Protein AF-A0A2D8XBR2-F1 (afdb_monomer_lite)

Sequence (73 aa):
MYQTIIAFCFAIKLGGEPANPCWMVKEDTRFYTIEECHHYAERQEATVAAKLAHDYDMPPVVSVQCGTYEGMR

Structure (mmCIF, N/CA/C/O backbone):
data_AF-A0A2D8XBR2-F1
#
_entry.id   AF-A0A2D8XBR2-F1
#
loop_
_atom_site.group_PDB
_atom_site.id
_atom_site.type_symbol
_atom_site.label_atom_id
_atom_site.label_alt_id
_atom_site.label_comp_id
_atom_site.label_asym_id
_atom_site.label_entity_id
_atom_site.label_seq_id
_atom_site.pdbx_PDB_ins_code
_atom_site.Cartn_x
_atom_site.Cartn_y
_atom_site.Cartn_z
_atom_site.occupancy
_atom_site.B_iso_or_equiv
_atom_site.auth_seq_id
_atom_site.auth_comp_id
_atom_site.auth_asym_id
_atom_site.auth_atom_id
_atom_site.pdbx_PDB_model_num
ATOM 1 N N . MET A 1 1 ? -19.737 12.744 15.419 1.00 47.19 1 MET A N 1
ATOM 2 C CA . MET A 1 1 ? -18.718 12.845 14.353 1.00 47.19 1 MET A CA 1
ATOM 3 C C . MET A 1 1 ? -18.344 11.430 13.961 1.00 47.19 1 MET A C 1
ATOM 5 O O . MET A 1 1 ? -18.000 10.669 14.853 1.00 47.19 1 MET A O 1
ATOM 9 N N . TYR A 1 2 ? -18.484 11.053 12.690 1.00 52.50 2 TYR A N 1
ATOM 10 C CA . TYR A 1 2 ? -17.994 9.763 12.199 1.00 52.50 2 TYR A CA 1
ATOM 11 C C . TYR A 1 2 ? -16.563 9.977 11.706 1.00 52.50 2 TYR A C 1
ATOM 13 O O . TYR A 1 2 ? -16.364 10.660 10.704 1.00 52.50 2 TYR A O 1
ATOM 21 N N . GLN A 1 3 ? -15.575 9.453 12.430 1.00 59.19 3 GLN A N 1
ATOM 22 C CA . GLN A 1 3 ? -14.206 9.377 11.924 1.00 59.19 3 GLN A CA 1
ATOM 23 C C . GLN A 1 3 ? -14.153 8.196 10.958 1.00 59.19 3 GLN A C 1
ATOM 25 O O . GLN A 1 3 ? -14.441 7.068 11.350 1.00 59.19 3 GLN A O 1
ATOM 30 N N . THR A 1 4 ? -13.862 8.459 9.685 1.00 68.19 4 THR A N 1
ATOM 31 C CA . THR A 1 4 ? -13.674 7.390 8.698 1.00 68.19 4 THR A CA 1
ATOM 32 C C . THR A 1 4 ? -12.186 7.172 8.532 1.00 68.19 4 THR A C 1
ATOM 34 O O . THR A 1 4 ? -11.457 8.117 8.247 1.00 68.19 4 THR A O 1
ATOM 37 N N . ILE A 1 5 ? -11.722 5.943 8.717 1.00 73.81 5 ILE A N 1
ATOM 38 C CA . ILE A 1 5 ? -10.326 5.597 8.469 1.00 73.81 5 ILE A CA 1
ATOM 39 C C . ILE A 1 5 ? -10.215 5.156 7.015 1.00 73.81 5 ILE A C 1
ATOM 41 O O . ILE A 1 5 ? -10.965 4.286 6.565 1.00 73.81 5 ILE A O 1
ATOM 45 N N . ILE A 1 6 ? -9.298 5.787 6.290 1.00 72.81 6 ILE A N 1
ATOM 46 C CA . ILE A 1 6 ? -9.055 5.569 4.867 1.00 72.81 6 ILE A CA 1
ATOM 47 C C . ILE A 1 6 ? -7.585 5.236 4.625 1.00 72.81 6 ILE A C 1
ATOM 49 O O . ILE A 1 6 ? -6.706 5.684 5.362 1.00 72.81 6 ILE A O 1
ATOM 53 N N . ALA A 1 7 ? -7.329 4.458 3.576 1.00 72.94 7 ALA A N 1
ATOM 54 C CA . ALA A 1 7 ? -5.988 4.111 3.123 1.00 72.94 7 ALA A C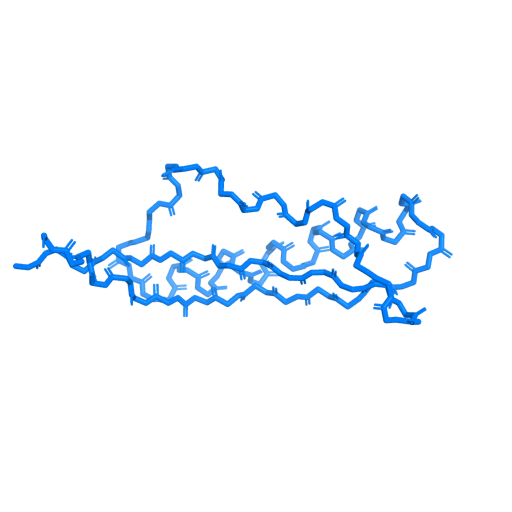A 1
ATOM 55 C C . ALA A 1 7 ? -5.662 4.834 1.805 1.00 72.94 7 ALA A C 1
ATOM 57 O O . ALA A 1 7 ? -6.437 4.780 0.848 1.00 72.94 7 ALA A O 1
ATOM 58 N N . PHE A 1 8 ? -4.493 5.466 1.742 1.00 73.81 8 PHE A N 1
ATOM 59 C CA . PHE A 1 8 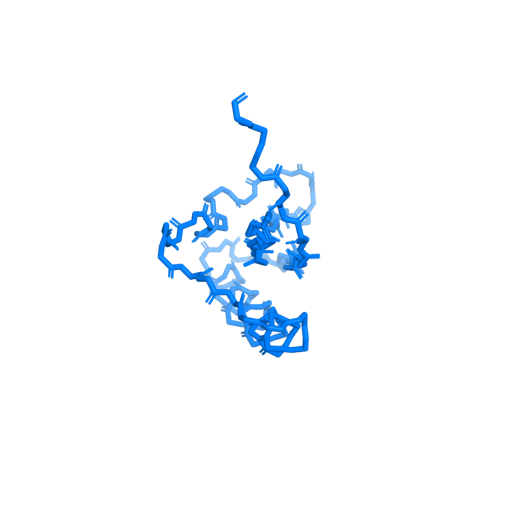? -3.935 6.138 0.572 1.00 73.81 8 PHE A CA 1
ATOM 60 C C . PHE A 1 8 ? -2.669 5.409 0.118 1.00 73.81 8 PHE A C 1
ATOM 62 O O . PHE A 1 8 ? -1.727 5.295 0.879 1.00 73.81 8 PHE A O 1
ATOM 69 N N . CYS A 1 9 ? -2.615 4.932 -1.117 1.00 75.38 9 CYS A N 1
ATOM 70 C CA . CYS A 1 9 ? -1.481 4.254 -1.731 1.00 75.38 9 CYS A CA 1
ATOM 71 C C . CYS A 1 9 ? -0.735 5.246 -2.621 1.00 75.38 9 CYS A C 1
ATOM 73 O O . CYS A 1 9 ? -1.281 6.160 -3.230 1.00 75.38 9 CYS A O 1
ATOM 75 N N . PHE A 1 10 ? 0.560 5.082 -2.696 1.00 72.44 10 PHE A N 1
ATOM 76 C CA . PHE A 1 10 ? 1.396 5.898 -3.534 1.00 72.44 10 PHE A CA 1
ATOM 77 C C . PHE A 1 10 ? 2.464 5.005 -4.130 1.00 72.44 10 PHE A C 1
ATOM 79 O O . PHE A 1 10 ? 3.082 4.221 -3.412 1.00 72.44 10 PHE A O 1
ATOM 86 N N . ALA A 1 11 ? 2.641 5.105 -5.445 1.00 73.81 11 ALA A N 1
ATOM 87 C CA . ALA A 1 11 ? 3.615 4.325 -6.181 1.00 73.81 11 ALA A CA 1
ATOM 88 C C . ALA A 1 11 ? 4.448 5.232 -7.091 1.00 73.81 11 ALA A C 1
ATOM 90 O O . ALA A 1 11 ? 3.911 5.951 -7.938 1.00 73.81 11 ALA A O 1
ATOM 91 N N . ILE A 1 12 ? 5.770 5.167 -6.940 1.00 72.25 12 ILE A N 1
ATOM 92 C CA . ILE A 1 12 ? 6.731 5.814 -7.840 1.00 72.25 12 ILE A CA 1
ATOM 93 C C . ILE A 1 12 ? 7.632 4.739 -8.436 1.00 72.25 12 ILE A C 1
ATOM 95 O O . ILE A 1 12 ? 8.087 3.829 -7.744 1.00 72.25 12 ILE A O 1
ATOM 99 N N . LYS A 1 13 ? 7.944 4.878 -9.718 1.00 72.19 13 LYS A N 1
ATOM 100 C CA . LYS A 1 13 ? 9.063 4.186 -10.351 1.00 72.19 13 LYS A CA 1
ATOM 101 C C . LYS A 1 13 ? 10.407 4.682 -9.796 1.00 72.19 13 LYS A C 1
ATOM 103 O O . LYS A 1 13 ? 10.574 5.876 -9.532 1.00 72.19 13 LYS A O 1
ATOM 108 N N . LEU A 1 14 ? 11.410 3.807 -9.695 1.00 67.31 14 LEU A N 1
ATOM 109 C CA . LEU A 1 14 ? 12.804 4.237 -9.507 1.00 67.31 14 LEU A CA 1
ATOM 110 C C . LEU A 1 14 ? 13.237 5.144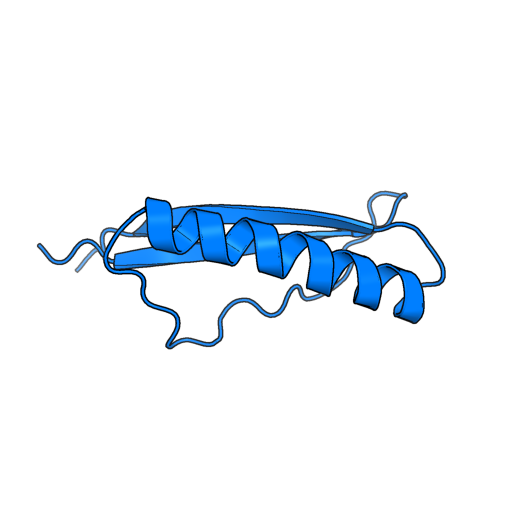 -10.675 1.00 67.31 14 LEU A C 1
ATOM 112 O O . LEU A 1 14 ? 13.479 4.675 -11.779 1.00 67.31 14 LEU A O 1
ATOM 116 N N . GLY A 1 15 ? 13.288 6.455 -10.438 1.00 68.12 15 GLY A N 1
ATOM 117 C CA . GLY A 1 15 ? 13.459 7.476 -11.483 1.00 68.12 15 GLY A CA 1
ATOM 118 C C . GLY A 1 15 ? 12.544 8.692 -11.315 1.00 68.12 15 GLY A C 1
ATOM 119 O O . GLY A 1 15 ? 12.735 9.695 -11.992 1.00 68.12 15 GLY A O 1
ATOM 120 N N . GLY A 1 16 ? 11.581 8.636 -10.387 1.00 66.19 16 GLY A N 1
ATOM 121 C CA . GLY A 1 16 ? 10.716 9.775 -10.052 1.00 66.19 16 GLY A CA 1
ATOM 122 C C . GLY A 1 16 ? 9.469 9.889 -10.928 1.00 66.19 16 GLY A C 1
ATOM 123 O O . GLY A 1 16 ? 8.627 10.751 -10.684 1.00 66.19 16 GLY A O 1
ATOM 124 N N . GLU A 1 17 ? 9.317 9.008 -11.917 1.00 68.12 17 GLU A N 1
ATOM 125 C CA . GLU A 1 17 ? 8.099 8.931 -12.713 1.00 68.12 17 GLU A CA 1
ATOM 126 C C . GLU A 1 17 ? 6.950 8.325 -11.891 1.00 68.12 17 GLU A C 1
ATOM 128 O O . GLU A 1 17 ? 7.127 7.280 -11.249 1.00 68.12 17 GLU A O 1
ATOM 133 N N . PRO A 1 18 ? 5.749 8.925 -11.924 1.00 65.25 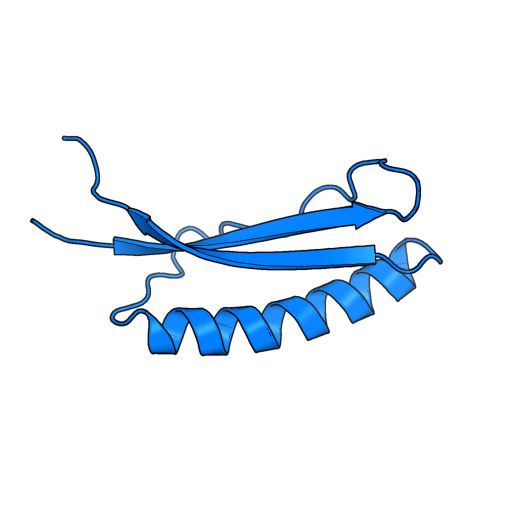18 PRO A N 1
ATOM 134 C CA . PRO A 1 18 ? 4.588 8.341 -11.272 1.00 65.25 18 PRO A CA 1
ATOM 135 C C . PRO A 1 18 ? 4.251 6.981 -11.901 1.00 65.25 18 PRO A C 1
ATOM 137 O O . PRO A 1 18 ? 4.019 6.877 -13.108 1.00 65.25 18 PRO A O 1
ATOM 140 N N . ALA A 1 19 ? 4.180 5.935 -11.075 1.00 65.81 19 ALA A N 1
ATOM 141 C CA . ALA A 1 19 ? 3.582 4.660 -11.460 1.00 65.81 19 ALA A CA 1
ATOM 142 C C . ALA A 1 19 ? 2.060 4.781 -11.249 1.00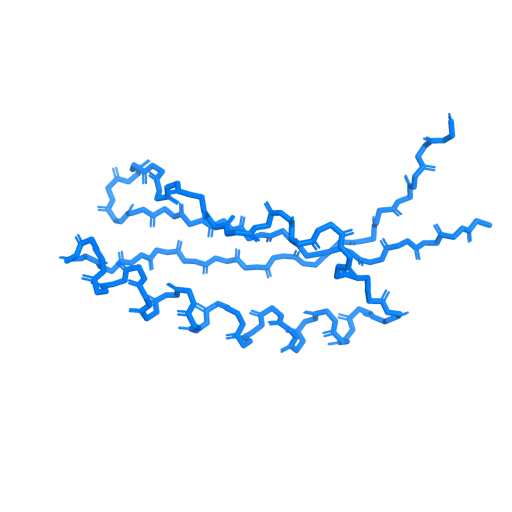 65.81 19 ALA A C 1
ATOM 144 O O . ALA A 1 19 ? 1.546 4.544 -10.159 1.00 65.81 19 ALA A O 1
ATOM 145 N N . ASN A 1 20 ? 1.335 5.272 -12.256 1.00 64.69 20 ASN A N 1
ATOM 146 C CA . ASN A 1 20 ? -0.092 5.597 -12.134 1.00 64.69 20 ASN A CA 1
ATOM 147 C C . ASN A 1 20 ? -1.015 4.379 -12.391 1.00 64.69 20 ASN A C 1
ATOM 149 O O . ASN A 1 20 ? -0.773 3.678 -13.374 1.00 64.69 20 ASN A O 1
ATOM 153 N N . PRO A 1 21 ? -2.142 4.195 -11.661 1.00 56.84 21 PRO A N 1
ATOM 154 C CA . PRO A 1 21 ? -2.440 4.604 -10.288 1.00 56.84 21 PRO A CA 1
ATOM 155 C C . PRO A 1 21 ? -2.365 3.384 -9.360 1.00 56.84 21 PRO A C 1
ATOM 157 O O . PRO A 1 21 ? -3.010 2.365 -9.609 1.00 56.84 21 PRO A O 1
ATOM 160 N N . CYS A 1 22 ? -1.673 3.497 -8.227 1.00 58.81 22 CYS A N 1
ATOM 161 C CA . CYS A 1 22 ? -2.068 2.750 -7.030 1.00 58.81 22 CYS A CA 1
ATOM 162 C C . CYS A 1 22 ? -3.607 2.821 -6.918 1.00 58.81 22 CYS A C 1
ATOM 164 O O . CYS A 1 22 ? -4.141 3.921 -6.817 1.00 58.81 22 CYS A O 1
ATOM 166 N N . TRP A 1 23 ? -4.323 1.695 -7.011 1.00 52.28 23 TRP A N 1
ATOM 167 C CA . TRP A 1 23 ? -5.793 1.627 -7.092 1.00 52.28 23 TRP A CA 1
ATOM 168 C C . TRP A 1 23 ? -6.522 2.047 -5.797 1.00 52.28 23 TRP A C 1
ATOM 170 O O . TRP A 1 23 ? -7.440 1.355 -5.353 1.00 52.28 23 TRP A O 1
ATOM 180 N N . MET A 1 24 ? -6.147 3.163 -5.163 1.00 43.22 24 MET A N 1
ATOM 181 C CA . MET A 1 24 ? -7.042 3.833 -4.223 1.00 43.22 24 MET A CA 1
ATOM 182 C C . MET A 1 24 ? -7.922 4.777 -5.016 1.00 43.22 24 MET A C 1
ATOM 184 O O . MET A 1 24 ? -7.445 5.641 -5.734 1.00 43.22 24 MET A O 1
ATOM 188 N N . VAL A 1 25 ? -9.226 4.674 -4.926 1.00 46.12 25 VAL A N 1
ATOM 189 C CA . VAL A 1 25 ? -9.993 4.170 -3.802 1.00 46.12 25 VAL A CA 1
ATOM 190 C C . VAL A 1 25 ? -10.931 3.126 -4.395 1.00 46.12 25 VAL A C 1
ATOM 192 O O . VAL A 1 25 ? -11.730 3.457 -5.266 1.00 46.12 25 VAL A O 1
ATOM 195 N N . LYS A 1 26 ? -10.901 1.866 -3.939 1.00 45.53 26 LYS A N 1
ATOM 196 C CA . LYS A 1 26 ? -12.183 1.151 -3.913 1.00 45.53 26 LYS A CA 1
ATOM 197 C C . LYS A 1 26 ? -12.979 1.915 -2.869 1.00 45.53 26 LYS A C 1
ATOM 199 O O . LYS A 1 26 ? -12.688 1.749 -1.685 1.00 45.53 26 LYS A O 1
ATOM 204 N N . GLU A 1 27 ? -13.852 2.815 -3.329 1.00 46.03 27 GLU A N 1
ATOM 205 C CA . GLU A 1 27 ? -14.621 3.821 -2.565 1.00 46.03 27 GLU A CA 1
ATOM 206 C C . GLU A 1 27 ? -15.300 3.272 -1.292 1.00 46.03 27 GLU A C 1
ATOM 208 O O . GLU A 1 27 ? -15.676 4.033 -0.404 1.00 46.03 27 GLU A O 1
ATOM 213 N N . ASP A 1 28 ? -15.348 1.948 -1.140 1.00 49.66 28 ASP A N 1
ATOM 214 C CA . ASP A 1 28 ? -15.961 1.230 -0.030 1.00 49.66 28 ASP A CA 1
ATOM 215 C C . ASP A 1 28 ? -14.999 0.659 1.026 1.00 49.66 28 ASP A C 1
ATOM 217 O O . ASP A 1 28 ? -15.459 0.023 1.975 1.00 49.66 28 ASP A O 1
ATOM 221 N N . THR A 1 29 ? -13.678 0.851 0.921 1.00 58.84 29 THR A N 1
ATOM 222 C 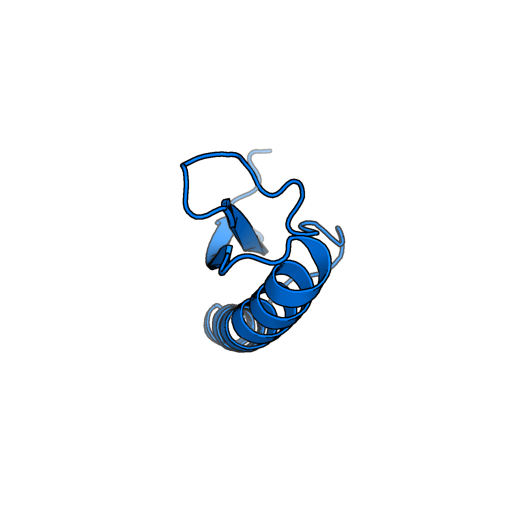CA . THR A 1 29 ? -12.751 0.294 1.930 1.00 58.84 29 THR A CA 1
ATOM 223 C C . THR A 1 29 ? -12.691 1.208 3.154 1.00 58.84 29 THR A C 1
ATOM 225 O O . THR A 1 29 ? -11.806 2.050 3.287 1.00 58.84 29 THR A O 1
ATOM 228 N N . ARG A 1 30 ? -13.690 1.072 4.027 1.00 66.69 30 ARG A N 1
ATOM 229 C CA . ARG A 1 30 ? -13.768 1.755 5.323 1.00 66.69 30 ARG A CA 1
ATOM 230 C C . ARG A 1 30 ? -13.190 0.848 6.399 1.00 66.69 30 ARG A C 1
ATOM 232 O O . ARG A 1 30 ? -13.583 -0.312 6.490 1.00 66.69 30 ARG A O 1
ATOM 239 N N . PHE A 1 31 ? -12.304 1.390 7.225 1.00 76.75 31 PHE A N 1
ATOM 240 C CA . PHE A 1 31 ? -11.787 0.688 8.398 1.00 76.75 31 PHE A CA 1
ATOM 241 C C . PHE A 1 31 ? -12.441 1.234 9.665 1.00 76.75 31 PHE A C 1
ATOM 243 O O . PHE A 1 31 ? -12.733 2.431 9.751 1.00 76.75 31 PHE A O 1
ATOM 250 N N . TYR A 1 32 ? -12.680 0.355 10.637 1.00 76.81 32 TYR A N 1
ATOM 251 C CA . TYR A 1 32 ? -13.253 0.737 11.927 1.00 76.81 32 TYR A CA 1
ATOM 252 C C . TYR A 1 32 ? -12.159 1.067 12.946 1.00 76.81 32 TYR A C 1
ATOM 254 O O . TYR A 1 32 ? -12.401 1.845 13.868 1.00 76.81 32 TYR A O 1
ATOM 262 N N . THR A 1 33 ? -10.946 0.531 12.758 1.00 83.69 33 THR A N 1
ATOM 263 C CA . THR A 1 33 ? -9.762 0.854 13.567 1.00 83.69 33 THR A CA 1
ATOM 264 C C . THR A 1 33 ? -8.536 1.178 12.707 1.00 83.69 33 THR A C 1
ATOM 266 O O . THR A 1 33 ? -8.455 0.823 11.529 1.00 83.69 33 THR A O 1
ATOM 269 N N . ILE A 1 34 ? -7.562 1.886 13.294 1.00 82.50 34 ILE A N 1
ATOM 270 C CA . ILE A 1 34 ? -6.315 2.240 12.596 1.00 82.50 34 ILE A CA 1
ATOM 271 C C . ILE A 1 34 ? -5.435 1.005 12.367 1.00 82.50 34 ILE A C 1
ATOM 273 O O . ILE A 1 34 ? -4.762 0.901 11.348 1.00 82.50 34 ILE A O 1
ATOM 277 N N . GLU A 1 35 ? -5.501 0.041 13.283 1.00 84.50 35 GLU A N 1
ATOM 278 C CA . GLU A 1 35 ? -4.770 -1.222 13.216 1.00 84.50 35 GLU A CA 1
ATOM 279 C C . GLU A 1 35 ? -5.263 -2.098 12.056 1.00 84.50 35 GLU A C 1
ATOM 281 O O . GLU A 1 35 ? -4.456 -2.618 11.287 1.00 84.50 35 GLU A O 1
ATOM 286 N N . GLU A 1 36 ? -6.582 -2.174 11.840 1.00 84.38 36 GLU A N 1
ATOM 287 C CA . GLU A 1 36 ? -7.163 -2.829 10.659 1.00 84.38 36 GLU A CA 1
ATOM 288 C C . GLU A 1 36 ? -6.660 -2.204 9.354 1.00 84.38 36 GLU A C 1
ATOM 290 O O . GLU A 1 36 ? -6.352 -2.919 8.395 1.00 84.38 36 GLU A O 1
ATOM 295 N N . CYS A 1 37 ? -6.555 -0.874 9.325 1.00 85.06 37 CYS A N 1
ATOM 296 C CA . CYS A 1 37 ? -6.027 -0.164 8.172 1.00 85.06 37 CYS A CA 1
ATOM 297 C C . CYS A 1 37 ? -4.541 -0.478 7.952 1.00 85.06 37 CYS A C 1
ATOM 299 O O . CYS A 1 37 ? -4.157 -0.770 6.823 1.00 85.06 37 CYS A O 1
ATOM 301 N N . HIS A 1 38 ? -3.711 -0.489 9.000 1.00 87.25 38 HIS A N 1
ATOM 302 C CA . HIS A 1 38 ? -2.289 -0.829 8.874 1.00 87.25 38 HIS A CA 1
ATOM 303 C C . HIS A 1 38 ? -2.078 -2.266 8.384 1.00 87.25 38 HIS A C 1
ATOM 305 O O . HIS A 1 38 ? -1.317 -2.489 7.447 1.00 87.25 38 HIS A O 1
ATOM 311 N N . HIS A 1 39 ? -2.824 -3.239 8.909 1.00 86.19 39 HIS A N 1
ATOM 312 C CA . HIS A 1 39 ? -2.759 -4.616 8.411 1.00 86.19 39 HIS A CA 1
ATOM 313 C C . HIS A 1 39 ? -3.238 -4.765 6.963 1.00 86.19 39 HIS A C 1
ATOM 315 O O . HIS A 1 39 ? -2.813 -5.666 6.232 1.00 86.19 39 HIS A O 1
ATOM 321 N N . TYR A 1 40 ? -4.177 -3.928 6.525 1.00 84.50 40 TYR A N 1
ATOM 322 C CA . TYR A 1 40 ? -4.518 -3.835 5.112 1.00 84.50 40 TYR A CA 1
ATOM 323 C C . TYR A 1 40 ? -3.377 -3.205 4.302 1.00 84.50 40 TYR A C 1
ATOM 325 O O . TYR A 1 40 ? -3.015 -3.756 3.264 1.00 84.50 40 TYR A O 1
ATOM 333 N N . ALA A 1 41 ? -2.799 -2.106 4.787 1.00 83.50 41 ALA A N 1
ATOM 334 C CA . ALA A 1 41 ? -1.715 -1.375 4.146 1.00 83.50 41 ALA A CA 1
ATOM 335 C C . ALA A 1 41 ? -0.502 -2.272 3.882 1.00 83.50 41 ALA A C 1
ATOM 337 O O . ALA A 1 41 ? -0.110 -2.410 2.729 1.00 83.50 41 ALA A O 1
ATOM 338 N N . GLU A 1 42 ? -0.003 -2.981 4.897 1.00 84.62 42 GLU A N 1
ATOM 339 C CA . GLU A 1 42 ? 1.139 -3.903 4.778 1.00 84.62 42 GLU A CA 1
ATOM 340 C C . GLU A 1 42 ? 0.919 -4.966 3.689 1.00 84.62 42 GLU A C 1
ATOM 342 O O . GLU A 1 42 ? 1.786 -5.239 2.856 1.00 84.62 42 GLU A O 1
ATOM 347 N N . ARG A 1 43 ? -0.283 -5.557 3.650 1.00 82.44 43 ARG A N 1
ATOM 348 C CA . ARG A 1 43 ? -0.636 -6.569 2.642 1.00 82.44 43 ARG A CA 1
ATOM 349 C C . ARG A 1 43 ? -0.750 -5.971 1.243 1.00 82.44 43 ARG A C 1
ATOM 351 O O . ARG A 1 43 ? -0.367 -6.620 0.264 1.00 82.44 43 ARG A O 1
ATOM 358 N N . GLN A 1 44 ? -1.290 -4.760 1.133 1.00 82.44 44 GLN A N 1
ATOM 359 C CA . GLN A 1 44 ? -1.420 -4.079 -0.150 1.00 82.44 44 GLN A CA 1
ATOM 360 C C . GLN A 1 44 ? -0.080 -3.602 -0.690 1.00 82.44 44 GLN A C 1
ATOM 362 O O . GLN A 1 44 ? 0.158 -3.777 -1.880 1.00 82.44 44 GLN A O 1
ATOM 367 N N . GLU A 1 45 ? 0.808 -3.071 0.150 1.00 83.00 45 GLU A N 1
ATOM 368 C CA . GLU A 1 45 ? 2.151 -2.655 -0.261 1.00 83.00 45 GLU A CA 1
ATOM 369 C C . GLU A 1 45 ? 2.890 -3.802 -0.949 1.00 83.00 45 GLU A C 1
ATOM 371 O O . GLU A 1 45 ? 3.345 -3.643 -2.080 1.00 83.00 45 GLU A O 1
ATOM 376 N N . ALA A 1 46 ? 2.918 -4.987 -0.331 1.00 82.19 46 ALA A N 1
ATOM 377 C CA . ALA A 1 46 ? 3.563 -6.163 -0.911 1.00 82.19 46 ALA A CA 1
ATOM 378 C C . ALA A 1 46 ? 2.909 -6.605 -2.235 1.00 82.19 46 ALA A C 1
ATOM 380 O O . ALA A 1 46 ? 3.600 -6.901 -3.211 1.00 82.19 46 ALA A O 1
ATOM 381 N N . THR A 1 47 ? 1.574 -6.621 -2.286 1.00 82.69 47 THR A N 1
ATOM 382 C CA . THR A 1 47 ? 0.815 -7.045 -3.475 1.00 82.69 47 THR A CA 1
ATOM 383 C C . THR A 1 47 ? 1.031 -6.090 -4.650 1.00 82.69 47 THR A C 1
ATOM 385 O O . THR A 1 47 ? 1.277 -6.518 -5.780 1.00 82.69 47 THR A O 1
ATOM 388 N N . VAL A 1 48 ? 0.954 -4.785 -4.388 1.00 79.31 48 VAL A N 1
ATOM 389 C CA . VAL A 1 48 ? 1.125 -3.731 -5.390 1.00 79.31 48 VAL A CA 1
ATOM 390 C C . VAL A 1 48 ? 2.581 -3.663 -5.837 1.00 79.31 48 VAL A C 1
ATOM 392 O O . VAL A 1 48 ? 2.826 -3.572 -7.036 1.00 79.31 48 VAL A O 1
ATOM 395 N N . ALA A 1 49 ? 3.545 -3.792 -4.923 1.00 80.44 49 ALA A N 1
ATOM 396 C CA . ALA A 1 49 ? 4.961 -3.825 -5.275 1.00 80.44 49 ALA A CA 1
ATOM 397 C C . ALA A 1 49 ? 5.288 -5.000 -6.206 1.00 80.44 49 ALA A C 1
ATOM 399 O O . ALA A 1 49 ? 5.929 -4.798 -7.235 1.00 80.44 49 ALA A O 1
ATOM 400 N N . ALA A 1 50 ? 4.791 -6.205 -5.904 1.00 82.06 50 ALA A N 1
ATOM 401 C CA . ALA A 1 50 ? 5.000 -7.380 -6.749 1.00 82.06 50 ALA A CA 1
ATOM 402 C C . ALA A 1 50 ? 4.402 -7.199 -8.155 1.00 82.06 50 ALA A C 1
ATOM 404 O O . ALA A 1 50 ? 5.044 -7.527 -9.153 1.00 82.06 50 ALA A O 1
ATOM 405 N N . LYS A 1 51 ? 3.189 -6.640 -8.246 1.00 79.31 51 LYS A N 1
ATOM 406 C CA . LYS A 1 51 ? 2.527 -6.408 -9.534 1.00 79.31 51 LYS A CA 1
ATOM 407 C C . LYS A 1 51 ? 3.206 -5.314 -10.357 1.00 79.31 51 LYS A C 1
ATOM 409 O O . LYS A 1 51 ? 3.444 -5.500 -11.542 1.00 79.31 51 LYS A O 1
ATOM 414 N N . LEU A 1 52 ? 3.554 -4.193 -9.736 1.00 77.38 52 LEU A N 1
ATOM 415 C CA . LEU A 1 52 ? 4.234 -3.095 -10.418 1.00 77.38 52 LEU A CA 1
ATOM 416 C C . LEU A 1 52 ? 5.648 -3.489 -10.875 1.00 77.38 52 LEU A C 1
ATOM 418 O O . LEU A 1 52 ? 6.062 -3.069 -11.951 1.00 77.38 52 LEU A O 1
ATOM 422 N N . ALA A 1 53 ? 6.359 -4.327 -10.111 1.00 79.44 53 ALA A N 1
ATOM 423 C CA . ALA A 1 53 ? 7.639 -4.885 -10.542 1.00 79.44 53 ALA A CA 1
ATOM 424 C C . ALA A 1 53 ? 7.497 -5.739 -11.813 1.00 79.44 53 ALA A C 1
ATOM 426 O O . ALA A 1 53 ? 8.338 -5.650 -12.703 1.00 79.44 53 ALA A O 1
ATOM 427 N N . HIS A 1 54 ? 6.418 -6.521 -11.917 1.00 80.31 54 HIS A N 1
ATOM 428 C CA . HIS A 1 54 ? 6.095 -7.290 -13.119 1.00 80.31 54 HIS A CA 1
ATOM 429 C C . HIS A 1 54 ? 5.700 -6.391 -14.305 1.00 80.31 54 HIS A C 1
ATOM 431 O O . HIS A 1 54 ? 6.169 -6.600 -15.419 1.00 80.31 54 HIS A O 1
ATOM 437 N N . ASP A 1 55 ? 4.850 -5.388 -14.077 1.00 78.81 55 ASP A N 1
ATOM 438 C CA . ASP A 1 55 ? 4.255 -4.585 -15.154 1.00 78.81 55 ASP A CA 1
ATOM 439 C C . ASP A 1 55 ? 5.216 -3.531 -15.737 1.00 78.81 55 ASP A C 1
ATOM 441 O O . ASP A 1 55 ? 5.076 -3.150 -16.899 1.00 78.81 55 ASP A O 1
ATOM 445 N N . TYR A 1 56 ? 6.183 -3.049 -14.949 1.00 72.12 56 TYR A N 1
ATOM 446 C CA . TYR A 1 56 ? 7.096 -1.971 -15.350 1.00 72.12 56 TYR A CA 1
ATOM 447 C C . TYR A 1 56 ? 8.564 -2.395 -15.497 1.00 72.12 56 TYR A C 1
ATOM 449 O O . TYR A 1 56 ? 9.393 -1.527 -15.763 1.00 72.12 56 TYR A O 1
ATOM 457 N N . ASP A 1 57 ? 8.886 -3.685 -15.326 1.00 73.38 57 ASP A N 1
ATOM 458 C CA . ASP A 1 57 ? 10.258 -4.238 -15.373 1.00 73.38 57 ASP A CA 1
ATOM 459 C C . ASP A 1 57 ? 11.264 -3.439 -14.517 1.00 73.38 57 ASP A C 1
ATOM 461 O O . ASP A 1 57 ? 12.439 -3.269 -14.842 1.00 73.38 57 ASP A O 1
ATOM 465 N N . MET A 1 58 ? 10.778 -2.866 -13.412 1.00 66.25 58 MET A N 1
ATOM 466 C CA . MET A 1 58 ? 11.574 -2.038 -12.516 1.00 66.25 58 MET A CA 1
ATOM 467 C C . MET A 1 58 ? 11.025 -2.082 -11.089 1.00 66.25 58 MET A C 1
ATOM 469 O O . MET A 1 58 ? 9.806 -2.139 -10.914 1.00 66.25 58 MET A O 1
ATOM 473 N N . PRO A 1 59 ? 11.883 -1.998 -10.054 1.00 68.31 59 PRO A N 1
ATOM 474 C CA . PRO A 1 59 ? 11.416 -1.959 -8.676 1.00 68.31 59 PRO A CA 1
ATOM 475 C C . PRO A 1 59 ? 10.590 -0.684 -8.426 1.00 68.31 59 PRO A C 1
ATOM 477 O O . PRO A 1 59 ? 11.101 0.425 -8.616 1.00 68.31 59 PRO A O 1
ATOM 480 N N . PRO A 1 60 ? 9.327 -0.806 -8.000 1.00 76.50 60 PRO A N 1
ATOM 481 C CA . PRO A 1 60 ? 8.517 0.324 -7.574 1.00 76.50 60 PRO A CA 1
ATOM 482 C C . PRO A 1 60 ? 8.801 0.654 -6.103 1.00 76.50 60 PRO A C 1
ATOM 484 O O . PRO A 1 60 ? 9.065 -0.230 -5.288 1.00 76.50 60 PRO A O 1
ATOM 487 N N . VAL A 1 61 ? 8.675 1.925 -5.735 1.00 79.69 61 VAL A N 1
ATOM 488 C CA . VAL A 1 61 ? 8.495 2.331 -4.338 1.00 79.69 61 VAL A CA 1
ATOM 489 C C . VAL A 1 61 ? 6.999 2.443 -4.101 1.00 79.69 61 VAL A C 1
ATOM 491 O O . VAL A 1 61 ? 6.354 3.286 -4.721 1.00 79.69 61 VAL A O 1
ATOM 494 N N . VAL A 1 62 ? 6.459 1.590 -3.230 1.00 78.69 62 VAL A N 1
ATOM 495 C CA . VAL A 1 62 ? 5.038 1.570 -2.864 1.00 78.69 62 VAL A CA 1
ATOM 496 C C . VAL A 1 62 ? 4.902 1.902 -1.387 1.00 78.69 62 VAL A C 1
ATOM 498 O O . VAL A 1 62 ? 5.620 1.337 -0.569 1.00 78.69 62 VAL A O 1
ATOM 501 N N . SER A 1 63 ? 3.979 2.798 -1.049 1.00 80.94 63 SER A N 1
ATOM 502 C CA . SER A 1 63 ? 3.588 3.058 0.336 1.00 80.94 63 SER A CA 1
ATOM 503 C C . SER A 1 63 ? 2.079 3.213 0.445 1.00 80.94 63 SER A C 1
ATOM 505 O O . SER A 1 63 ? 1.477 3.912 -0.367 1.00 80.94 63 SER A O 1
ATOM 507 N N . VAL A 1 64 ? 1.470 2.579 1.444 1.00 79.44 64 VAL A N 1
ATOM 508 C CA . VAL A 1 64 ? 0.053 2.697 1.782 1.00 79.44 64 VAL A CA 1
ATOM 509 C C . VAL A 1 64 ? -0.069 3.321 3.171 1.00 79.44 64 VAL A C 1
ATOM 511 O O . VAL A 1 64 ? 0.299 2.736 4.180 1.00 79.44 64 VAL A O 1
ATOM 514 N N . GLN A 1 65 ? -0.597 4.536 3.220 1.00 80.81 65 GLN A N 1
ATOM 515 C CA . GLN A 1 65 ? -0.738 5.358 4.413 1.00 80.81 65 GLN A CA 1
ATOM 516 C C . GLN A 1 65 ? -2.176 5.338 4.918 1.00 80.81 65 GLN A C 1
ATOM 518 O O . GLN A 1 65 ? -3.116 5.539 4.150 1.00 80.81 65 GLN A O 1
ATOM 523 N N . CYS A 1 66 ? -2.346 5.149 6.221 1.00 81.56 66 CYS A N 1
ATOM 524 C CA . CYS A 1 66 ? -3.645 5.180 6.878 1.00 81.56 66 CYS A CA 1
ATOM 525 C C . CYS A 1 66 ? -3.897 6.539 7.519 1.00 81.56 66 CYS A C 1
ATOM 527 O O . CYS A 1 66 ? -3.049 7.070 8.232 1.00 81.56 66 CYS A O 1
ATOM 529 N N . GLY A 1 67 ? -5.077 7.100 7.278 1.00 75.06 67 GLY A N 1
ATOM 530 C CA . GLY A 1 67 ? -5.469 8.395 7.816 1.00 75.06 67 GLY A CA 1
ATOM 531 C C . GLY A 1 67 ? -6.903 8.384 8.311 1.00 75.06 67 GLY A C 1
ATOM 532 O O . GLY A 1 67 ? -7.783 7.766 7.713 1.00 75.06 67 GLY A O 1
ATOM 533 N N . THR A 1 68 ? -7.155 9.099 9.401 1.00 75.62 68 THR A N 1
ATOM 534 C CA . THR A 1 68 ? -8.510 9.466 9.806 1.00 75.62 68 THR A CA 1
ATOM 535 C C . THR A 1 68 ? -8.953 10.653 8.967 1.00 75.62 68 THR A C 1
ATOM 537 O O . THR A 1 68 ? -8.376 11.736 9.057 1.00 75.62 68 THR A O 1
ATOM 540 N N . TYR A 1 69 ? -9.982 10.459 8.156 1.00 69.25 69 TYR A N 1
ATOM 541 C CA . TYR A 1 69 ? -10.665 11.535 7.467 1.00 69.25 69 TYR A CA 1
ATOM 542 C C . TYR A 1 69 ? -11.850 11.993 8.312 1.00 69.25 69 TYR A C 1
ATOM 544 O O . TYR A 1 69 ? -12.825 11.261 8.517 1.00 69.25 69 TYR A O 1
ATOM 552 N N . GLU A 1 70 ? -11.756 13.217 8.816 1.00 62.75 70 GLU A N 1
ATOM 553 C CA . GLU A 1 70 ? -12.910 13.933 9.337 1.00 62.75 70 GLU A CA 1
ATOM 554 C C . GLU A 1 70 ? -13.589 14.598 8.145 1.00 62.75 70 GLU A C 1
ATOM 556 O O . GLU A 1 70 ? -13.090 15.581 7.600 1.00 62.75 70 GLU A O 1
ATOM 561 N N . GLY A 1 71 ? -14.699 14.019 7.683 1.00 54.06 71 GLY A N 1
ATOM 562 C CA . GLY A 1 71 ? -15.485 14.627 6.616 1.00 54.06 71 GLY A CA 1
ATOM 563 C C . GLY A 1 71 ? -15.929 16.023 7.042 1.00 54.06 71 GLY A C 1
ATOM 564 O O . GLY A 1 71 ? -16.774 16.153 7.929 1.00 54.06 71 GLY A O 1
ATOM 565 N N . MET A 1 72 ? -15.342 17.057 6.434 1.00 42.53 72 MET A N 1
ATOM 566 C CA . MET A 1 72 ? -15.848 18.419 6.558 1.00 42.53 72 MET A CA 1
ATOM 567 C C . MET A 1 72 ? -17.236 18.447 5.920 1.00 42.53 72 MET A C 1
ATOM 569 O O . MET A 1 72 ? -17.406 18.077 4.759 1.00 42.53 72 MET A O 1
ATOM 573 N N . ARG A 1 73 ? -18.221 18.792 6.747 1.00 41.62 73 ARG A N 1
ATOM 574 C CA . ARG A 1 73 ? -19.625 18.938 6.378 1.00 41.62 73 ARG A CA 1
ATOM 575 C C . ARG A 1 73 ? -19.831 20.121 5.440 1.00 41.62 73 ARG A C 1
ATOM 577 O O . ARG A 1 73 ? -19.155 21.149 5.662 1.00 41.62 73 ARG A O 1
#

Secondary structure (DSSP, 8-state):
--EEEEEEEEEEETTS-B--------TT--BSSHHHHHHHHHHHHHHHHHHHHHHHSS-EEEEEEEEEEE---

Radius of gyration: 13.52 Å; chains: 1; bounding box: 33×26×30 Å

pLDDT: mean 71.02, std 12.34, range [41.62, 87.25]

Foldseek 3Di:
DDWWKDKDKFKDFPPRHGPPDPPPDPVPPTDPDQVVQVVVFVVSQVVVQVVSCVVVVGGMDMGMDMDTDDPDD